Protein AF-A0AAW7CBS9-F1 (afdb_monomer_lite)

Secondary structure (DSSP, 8-state):
------TT---TT-EEET-B-TT-B-TT-B-TT-EEES-EEES-B-TT-B-TT-EEES-EEE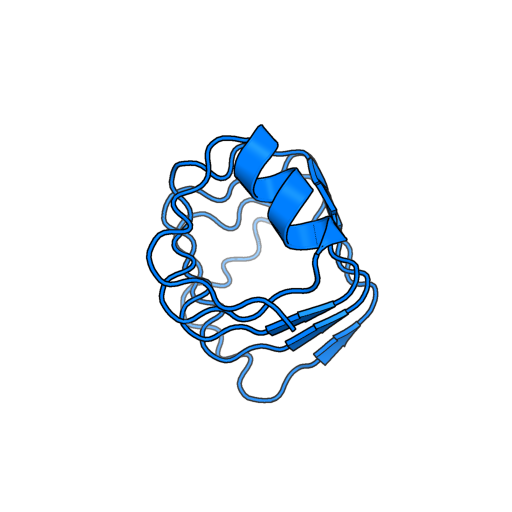S--TTSB-TT-EE-HHHHHHHHHTT---TT-EE-

Organism: Heyndrickxia coagulans (NCBI:txid1398)

Sequence (96 aa):
MIKSDLKGSSFNGCIMDHTNFNSSDLSGVCFGNQIFRGTIFKHTGLKGTSFRNATFYNVSFKTDVKKAVFDGAKMDKLTYALLKGYKANLKNVTLI

Foldseek 3Di:
DDQDPCAVPDCVPDECALAECACHECALPECECEEYANYEAANYRQANYEHALYEYHNYYHRYQQQRYHQANYEYAPVVVVRCVVNVHPCVRYHYD

Radius of gyration: 12.03 Å; chains: 1; bounding box: 28×26×30 Å

pLDDT: mean 87.05, std 17.14, range [33.62, 98.5]

Structure (mmCIF, N/CA/C/O backbone):
data_AF-A0AAW7CBS9-F1
#
_entry.id   AF-A0AAW7CBS9-F1
#
loop_
_atom_site.group_PDB
_atom_site.id
_atom_site.type_symbol
_atom_site.label_atom_id
_atom_site.label_alt_id
_atom_site.label_comp_id
_atom_site.label_asym_id
_atom_site.label_entity_id
_atom_site.label_seq_id
_atom_site.pdbx_PDB_ins_code
_atom_site.Cartn_x
_atom_site.Cartn_y
_atom_site.Cartn_z
_atom_site.occupancy
_atom_site.B_iso_or_equiv
_atom_site.auth_seq_id
_atom_site.auth_comp_id
_atom_site.auth_asym_id
_atom_site.auth_atom_id
_atom_site.pdbx_PDB_model_num
ATOM 1 N N . MET A 1 1 ? 17.618 -5.691 -17.485 1.00 35.75 1 MET A N 1
ATOM 2 C CA . MET A 1 1 ? 16.725 -5.709 -16.306 1.00 35.75 1 MET A CA 1
ATOM 3 C C . MET A 1 1 ? 15.340 -6.079 -16.815 1.00 35.75 1 MET A C 1
ATOM 5 O O . MET A 1 1 ? 14.810 -5.335 -17.630 1.00 35.75 1 MET A O 1
ATOM 9 N N . ILE A 1 2 ? 14.826 -7.268 -16.481 1.00 33.62 2 ILE A N 1
ATOM 10 C CA . ILE A 1 2 ? 13.529 -7.737 -16.999 1.00 33.62 2 ILE A CA 1
ATOM 11 C C . ILE A 1 2 ? 12.444 -6.877 -16.352 1.00 33.62 2 ILE A C 1
ATOM 13 O O . ILE A 1 2 ? 12.261 -6.902 -15.137 1.00 33.62 2 ILE A O 1
ATOM 17 N N . LYS A 1 3 ? 11.788 -6.049 -17.163 1.00 37.91 3 LYS A N 1
ATOM 18 C CA . LYS A 1 3 ? 10.668 -5.213 -16.745 1.00 37.91 3 LYS A CA 1
ATOM 19 C C . LYS A 1 3 ? 9.419 -6.087 -16.842 1.00 37.91 3 LYS A C 1
ATOM 21 O O . LYS A 1 3 ? 8.873 -6.241 -17.927 1.00 37.91 3 LYS A O 1
ATOM 26 N N . SER A 1 4 ? 9.034 -6.737 -15.747 1.00 47.81 4 SER A N 1
ATOM 27 C CA . SER A 1 4 ? 7.793 -7.516 -15.720 1.00 47.81 4 SER A CA 1
ATOM 28 C C . SER A 1 4 ? 6.614 -6.549 -15.769 1.00 47.81 4 SER A C 1
ATOM 30 O O . SER A 1 4 ? 6.387 -5.803 -14.817 1.00 47.81 4 SER A O 1
ATOM 32 N N . ASP A 1 5 ? 5.900 -6.519 -16.894 1.00 47.06 5 ASP A N 1
ATOM 33 C CA . ASP A 1 5 ? 4.663 -5.757 -17.016 1.00 47.06 5 ASP A CA 1
ATOM 34 C C . ASP A 1 5 ? 3.543 -6.527 -16.311 1.00 47.06 5 ASP A C 1
ATOM 36 O O . ASP A 1 5 ? 3.080 -7.561 -16.786 1.00 47.06 5 ASP A O 1
ATOM 40 N N . LEU A 1 6 ? 3.164 -6.051 -15.126 1.00 59.62 6 LEU A N 1
ATOM 41 C CA . LEU A 1 6 ? 2.068 -6.610 -14.333 1.00 59.62 6 LEU A CA 1
ATOM 42 C C . LEU A 1 6 ? 0.739 -5.887 -14.616 1.00 59.62 6 LEU A C 1
ATOM 44 O O . LEU A 1 6 ? -0.242 -6.064 -13.886 1.00 59.62 6 LEU A O 1
ATOM 48 N N . LYS A 1 7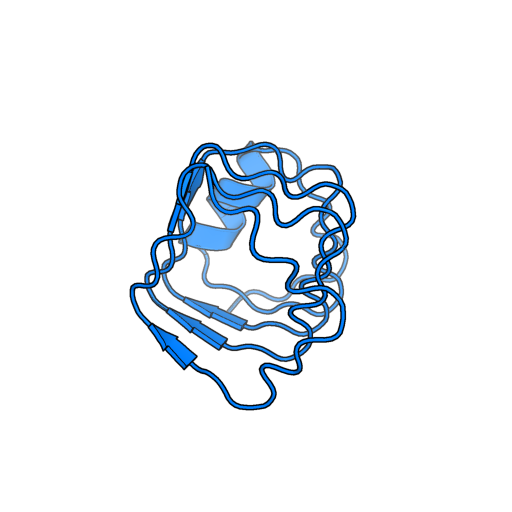 ? 0.682 -5.019 -15.638 1.00 48.50 7 LYS A N 1
ATOM 49 C CA . LYS A 1 7 ? -0.566 -4.357 -16.032 1.00 48.50 7 LYS A CA 1
ATOM 50 C C . LYS A 1 7 ? -1.541 -5.403 -16.565 1.00 48.50 7 LYS A C 1
ATOM 52 O O . LYS A 1 7 ? -1.276 -6.079 -17.550 1.00 48.50 7 LYS A O 1
ATOM 57 N N . GLY A 1 8 ? -2.686 -5.524 -15.898 1.00 45.94 8 GLY A N 1
ATOM 58 C CA . GLY A 1 8 ? -3.712 -6.519 -16.222 1.00 45.94 8 GLY A CA 1
ATOM 59 C C . GLY A 1 8 ? -3.569 -7.847 -15.472 1.00 45.94 8 GLY A C 1
ATOM 60 O O . GLY A 1 8 ? -4.453 -8.692 -15.587 1.00 45.94 8 GLY A O 1
ATOM 61 N N . SER A 1 9 ? -2.521 -8.035 -14.663 1.00 54.28 9 SER A N 1
ATOM 62 C CA . SER A 1 9 ? -2.415 -9.201 -13.784 1.00 54.28 9 SER A CA 1
ATOM 63 C C . SER A 1 9 ? -3.471 -9.117 -12.678 1.00 54.28 9 SER A C 1
ATOM 65 O O . SER A 1 9 ? -3.488 -8.169 -11.892 1.00 54.28 9 SER A O 1
ATOM 67 N N . SER A 1 10 ? -4.368 -10.103 -12.618 1.00 52.06 10 SER A N 1
ATOM 68 C CA . SER A 1 10 ? -5.313 -10.240 -11.512 1.00 52.06 10 SER A CA 1
ATOM 69 C C . SER A 1 10 ? -4.668 -11.061 -10.407 1.00 52.06 10 SER A C 1
ATOM 71 O O . SER A 1 10 ? -4.383 -12.241 -10.587 1.00 52.06 10 SER A O 1
ATOM 73 N N . PHE A 1 11 ? -4.447 -10.432 -9.259 1.00 61.69 11 PHE A N 1
ATOM 74 C CA . PHE A 1 11 ? -3.951 -11.101 -8.059 1.00 61.69 11 PHE A CA 1
ATOM 75 C C . PHE A 1 11 ? -5.107 -11.572 -7.163 1.00 61.69 11 PHE A C 1
ATOM 77 O O . PHE A 1 11 ? -4.904 -11.808 -5.987 1.00 61.69 11 PHE A O 1
ATOM 84 N N . ASN A 1 12 ? -6.356 -11.630 -7.643 1.00 50.88 12 ASN A N 1
ATOM 85 C CA . ASN A 1 12 ? -7.538 -11.880 -6.800 1.00 50.88 12 ASN A CA 1
ATOM 86 C C . ASN A 1 12 ? -7.349 -13.082 -5.850 1.00 50.88 12 ASN A C 1
ATOM 88 O O . ASN A 1 12 ? -7.227 -14.217 -6.297 1.00 50.88 12 ASN A O 1
ATOM 92 N N . GLY A 1 13 ? -7.338 -12.815 -4.537 1.00 49.91 13 GLY A N 1
ATOM 93 C CA . GLY A 1 13 ? -7.132 -13.826 -3.492 1.00 49.91 13 GLY A CA 1
ATOM 94 C C . GLY A 1 13 ? -5.670 -14.122 -3.124 1.00 49.91 13 GLY A C 1
ATOM 95 O O . GLY A 1 13 ? -5.436 -14.944 -2.241 1.00 49.91 13 GLY A O 1
ATOM 96 N N . CYS A 1 14 ? -4.685 -13.464 -3.740 1.00 57.50 14 CYS A N 1
ATOM 97 C CA . CYS A 1 14 ? -3.285 -13.612 -3.363 1.00 57.50 14 CYS A CA 1
ATOM 98 C C . CYS A 1 14 ? -3.015 -12.951 -2.007 1.00 57.50 14 CYS A C 1
ATOM 100 O O . CYS A 1 14 ? -3.356 -11.793 -1.753 1.00 57.50 14 CYS A O 1
ATOM 102 N N . ILE A 1 15 ? -2.346 -13.701 -1.137 1.00 60.91 15 ILE A N 1
ATOM 103 C CA . ILE A 1 15 ? -1.697 -13.153 0.048 1.00 60.91 15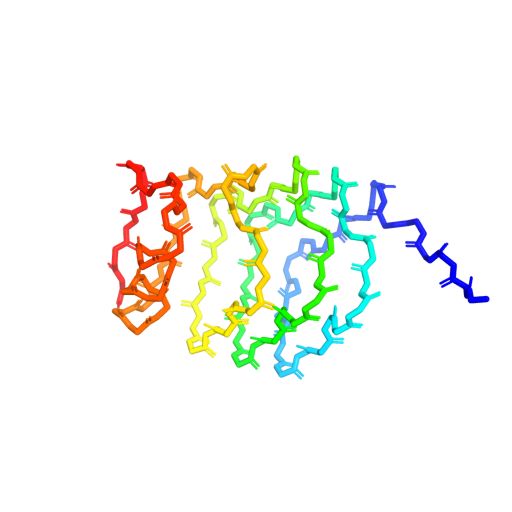 ILE A CA 1
ATOM 104 C C . ILE A 1 15 ? -0.252 -12.894 -0.356 1.00 60.91 15 ILE A C 1
ATOM 106 O O . ILE A 1 15 ? 0.509 -13.831 -0.592 1.00 60.91 15 ILE A O 1
ATOM 110 N N . MET A 1 16 ? 0.127 -11.623 -0.449 1.00 72.56 16 MET A N 1
ATOM 111 C CA . MET A 1 16 ? 1.506 -11.227 -0.738 1.00 72.56 16 MET A CA 1
ATOM 112 C C . MET A 1 16 ? 2.308 -11.262 0.558 1.00 72.56 16 MET A C 1
ATOM 114 O O . MET A 1 16 ? 2.651 -10.227 1.133 1.00 72.56 16 MET A O 1
ATOM 118 N N . ASP A 1 17 ? 2.530 -12.474 1.058 1.00 75.06 17 ASP A N 1
ATOM 119 C CA . ASP A 1 17 ? 3.208 -12.708 2.324 1.00 75.06 17 ASP A CA 1
ATOM 120 C C . ASP A 1 17 ? 4.723 -12.569 2.141 1.00 75.06 17 ASP A C 1
ATOM 122 O O . ASP A 1 17 ? 5.314 -13.212 1.273 1.00 75.06 17 ASP A O 1
ATOM 126 N N . HIS A 1 18 ? 5.343 -11.667 2.902 1.00 76.25 18 HIS A N 1
ATOM 127 C CA . HIS A 1 18 ? 6.784 -11.387 2.895 1.00 76.25 18 HIS A CA 1
ATOM 128 C C . HIS A 1 18 ? 7.384 -11.118 1.499 1.00 76.25 18 HIS A C 1
ATOM 130 O O . HIS A 1 18 ? 8.582 -11.291 1.267 1.00 76.25 18 HIS A O 1
ATOM 136 N N . THR A 1 19 ? 6.561 -10.670 0.544 1.00 81.94 19 THR A N 1
ATOM 137 C CA . THR A 1 19 ? 7.017 -10.384 -0.820 1.00 81.94 19 THR A CA 1
ATOM 138 C C . THR A 1 19 ? 7.888 -9.128 -0.850 1.00 81.94 19 THR A C 1
ATOM 140 O O . THR A 1 19 ? 7.598 -8.119 -0.200 1.00 81.94 19 THR A O 1
ATOM 143 N N . ASN A 1 20 ? 8.957 -9.180 -1.640 1.00 83.12 20 ASN A N 1
ATOM 144 C CA . ASN A 1 20 ? 9.917 -8.098 -1.789 1.00 83.12 20 ASN A CA 1
ATOM 145 C C . ASN A 1 20 ? 9.812 -7.480 -3.194 1.00 83.12 20 ASN A C 1
ATOM 147 O O . ASN A 1 20 ? 10.234 -8.085 -4.175 1.00 83.12 20 ASN A O 1
ATOM 151 N N . PHE A 1 21 ? 9.276 -6.259 -3.275 1.00 87.94 21 PHE A N 1
ATOM 152 C CA . PHE A 1 21 ? 9.143 -5.484 -4.516 1.00 87.94 21 PHE A CA 1
ATOM 153 C C . PHE A 1 21 ? 10.252 -4.442 -4.697 1.00 87.94 21 PHE A C 1
ATOM 155 O O . PHE A 1 21 ? 10.061 -3.411 -5.361 1.00 87.94 21 PHE A O 1
ATOM 162 N N . ASN A 1 22 ? 11.409 -4.658 -4.073 1.00 88.56 22 ASN A N 1
ATOM 163 C CA . ASN A 1 22 ? 12.474 -3.671 -4.092 1.00 88.56 22 ASN A CA 1
ATOM 164 C C . ASN A 1 22 ? 12.909 -3.349 -5.524 1.00 88.56 22 ASN A C 1
ATOM 166 O O . ASN A 1 22 ? 13.067 -4.237 -6.361 1.00 88.56 22 ASN A O 1
ATOM 170 N N . SER A 1 23 ? 13.093 -2.058 -5.797 1.00 89.69 23 SER A N 1
ATOM 171 C CA . SER A 1 23 ? 13.550 -1.534 -7.093 1.00 89.69 23 SER A CA 1
ATOM 172 C C . SER A 1 23 ? 12.657 -1.882 -8.298 1.00 89.69 23 SER A C 1
ATOM 174 O O . SER A 1 23 ? 13.085 -1.731 -9.441 1.00 89.69 23 SER A O 1
ATOM 176 N N . SER A 1 24 ? 11.424 -2.347 -8.069 1.00 88.69 24 SER A N 1
ATOM 177 C CA . SER A 1 24 ? 10.469 -2.667 -9.139 1.00 88.69 24 SER A CA 1
ATOM 178 C C . SER A 1 24 ? 9.735 -1.415 -9.636 1.00 88.69 24 SER A C 1
ATOM 180 O O . SER A 1 24 ? 9.447 -0.504 -8.860 1.00 88.69 24 SER A O 1
ATOM 182 N N . ASP A 1 25 ? 9.381 -1.369 -10.921 1.00 92.38 25 ASP A N 1
ATOM 183 C CA . ASP A 1 25 ? 8.462 -0.360 -11.466 1.00 92.38 25 ASP A CA 1
ATOM 184 C C . ASP A 1 25 ? 7.042 -0.936 -11.477 1.00 92.38 25 ASP A C 1
ATOM 186 O O . ASP A 1 25 ? 6.708 -1.752 -12.330 1.00 92.38 25 ASP A O 1
ATOM 190 N N . LEU A 1 26 ? 6.217 -0.532 -10.509 1.00 91.88 26 LEU A N 1
ATOM 191 C CA . LEU A 1 26 ? 4.814 -0.944 -10.386 1.00 91.88 26 LEU A CA 1
ATOM 192 C C . LEU A 1 26 ? 3.858 0.179 -10.813 1.00 91.88 26 LEU A C 1
ATOM 194 O O . LEU A 1 26 ? 2.678 0.178 -10.442 1.00 91.88 26 LEU A O 1
ATOM 198 N N . SER A 1 27 ? 4.353 1.164 -11.566 1.00 93.12 27 SER A N 1
ATOM 199 C CA . SER A 1 27 ? 3.575 2.338 -11.951 1.00 93.12 27 SER A CA 1
ATOM 200 C C . SER A 1 27 ? 2.350 1.937 -12.783 1.00 93.12 27 SER A C 1
ATOM 202 O O . SER A 1 27 ? 2.466 1.315 -13.840 1.00 93.12 27 SER A O 1
ATOM 204 N N . GLY A 1 28 ? 1.162 2.321 -12.312 1.00 91.12 28 GLY A N 1
ATOM 205 C CA . GLY A 1 28 ? -0.120 2.007 -12.952 1.00 91.12 28 GLY A CA 1
ATOM 206 C C . GLY A 1 28 ? -0.638 0.581 -12.731 1.00 91.12 28 GLY A C 1
ATOM 207 O O . GLY A 1 28 ? -1.650 0.223 -13.325 1.00 91.12 28 GLY A O 1
ATOM 208 N N . VAL A 1 29 ? 0.020 -0.235 -11.901 1.00 91.56 29 VAL A N 1
ATOM 209 C CA . VAL A 1 29 ? -0.462 -1.585 -11.558 1.00 91.56 29 VAL A CA 1
ATOM 210 C C . VAL A 1 29 ? -1.666 -1.505 -10.608 1.00 91.56 29 VAL A C 1
ATOM 212 O O . VAL A 1 29 ? -1.737 -0.626 -9.745 1.00 91.56 29 VAL A O 1
ATOM 215 N N . CYS A 1 30 ? -2.610 -2.438 -10.746 1.00 91.69 30 CYS A N 1
ATOM 216 C CA . CYS A 1 30 ? -3.805 -2.538 -9.907 1.00 91.69 30 CYS A CA 1
ATOM 217 C C . CYS A 1 30 ? -3.705 -3.727 -8.939 1.00 91.69 30 CYS A C 1
ATOM 219 O O . CYS A 1 30 ? -3.858 -4.875 -9.338 1.00 91.69 30 CYS A O 1
ATOM 221 N N . PHE A 1 31 ? -3.529 -3.439 -7.651 1.00 90.88 31 PHE A N 1
ATOM 222 C CA . PHE A 1 31 ? -3.551 -4.383 -6.530 1.00 90.88 31 PHE A CA 1
ATOM 223 C C . PHE A 1 31 ? -4.828 -4.244 -5.680 1.00 90.88 31 PHE A C 1
ATOM 225 O O . PHE A 1 31 ? -4.790 -4.274 -4.448 1.00 90.88 31 PHE A O 1
ATOM 232 N N . GLY A 1 32 ? -5.975 -4.038 -6.327 1.00 90.19 32 GLY A N 1
ATOM 233 C CA . GLY A 1 32 ? -7.246 -3.887 -5.623 1.00 90.19 32 GLY A CA 1
ATOM 234 C C . GLY A 1 32 ? -7.665 -5.159 -4.875 1.00 90.19 32 GLY A C 1
ATOM 235 O O . GLY A 1 32 ? -7.456 -6.267 -5.369 1.00 90.19 32 GLY A O 1
ATOM 236 N N . ASN A 1 33 ? -8.282 -4.997 -3.700 1.00 90.00 33 ASN A N 1
ATOM 237 C CA . ASN A 1 33 ? -8.814 -6.078 -2.851 1.00 90.00 33 ASN A CA 1
ATOM 238 C C . ASN A 1 33 ? -7.775 -7.127 -2.384 1.00 90.00 33 ASN A C 1
ATOM 240 O O . ASN A 1 33 ? -8.148 -8.221 -1.968 1.00 90.00 33 ASN A O 1
ATOM 244 N N . GLN A 1 34 ? -6.479 -6.815 -2.460 1.00 90.69 34 GLN A N 1
ATOM 245 C CA . GLN A 1 34 ? -5.392 -7.727 -2.083 1.00 90.69 34 GLN A CA 1
ATOM 246 C C . GLN A 1 34 ? -5.083 -7.702 -0.588 1.00 90.69 34 GLN A C 1
ATOM 248 O O . GLN A 1 34 ? -5.347 -6.704 0.082 1.00 90.69 34 GLN A O 1
ATOM 253 N N . ILE A 1 35 ? -4.468 -8.773 -0.076 1.00 91.25 35 ILE A N 1
ATOM 254 C CA . ILE A 1 35 ? -3.944 -8.824 1.295 1.00 91.25 35 ILE A CA 1
ATOM 255 C C . ILE A 1 35 ? -2.413 -8.832 1.251 1.00 91.25 35 ILE A C 1
ATOM 257 O O . ILE A 1 35 ? -1.794 -9.729 0.683 1.00 91.25 35 ILE A O 1
ATOM 261 N N . PHE A 1 36 ? -1.803 -7.848 1.905 1.00 92.88 36 PHE A N 1
ATOM 262 C CA . PHE A 1 36 ? -0.360 -7.700 2.057 1.00 92.88 36 PHE A CA 1
ATOM 263 C C . PHE A 1 36 ? 0.035 -7.984 3.502 1.00 92.88 36 PHE A C 1
ATOM 265 O O . PHE A 1 36 ? -0.514 -7.380 4.425 1.00 92.88 36 PHE A O 1
ATOM 272 N N . ARG A 1 37 ? 0.990 -8.893 3.706 1.00 91.00 37 ARG A N 1
ATOM 273 C CA . ARG A 1 37 ? 1.522 -9.249 5.028 1.00 91.00 37 ARG A CA 1
ATOM 274 C C . ARG A 1 37 ? 3.038 -9.191 4.979 1.00 91.00 37 ARG A C 1
ATOM 276 O O . ARG A 1 37 ? 3.632 -9.838 4.128 1.00 91.00 37 ARG A O 1
ATOM 283 N N . GLY A 1 38 ? 3.672 -8.376 5.819 1.00 88.81 38 GLY A N 1
ATOM 284 C CA . GLY A 1 38 ? 5.140 -8.295 5.861 1.00 88.81 38 GLY A CA 1
ATOM 285 C C . GLY A 1 38 ? 5.797 -7.834 4.549 1.00 88.81 38 GLY A C 1
ATOM 286 O O . GLY A 1 38 ? 6.996 -8.024 4.361 1.00 88.81 38 GLY A O 1
ATOM 287 N N . THR A 1 39 ? 5.027 -7.284 3.605 1.00 92.94 39 THR A N 1
ATOM 288 C CA . THR A 1 39 ? 5.510 -6.912 2.270 1.00 92.94 39 THR A CA 1
ATOM 289 C C . THR A 1 39 ? 6.420 -5.684 2.342 1.00 92.94 39 THR A C 1
ATOM 291 O O . THR A 1 39 ? 6.178 -4.762 3.126 1.00 92.94 39 THR A O 1
ATOM 294 N N . ILE A 1 40 ? 7.444 -5.637 1.485 1.00 92.00 40 ILE A N 1
ATOM 295 C CA . ILE A 1 40 ? 8.400 -4.524 1.428 1.00 92.00 40 ILE A CA 1
ATOM 296 C C . ILE A 1 40 ? 8.363 -3.847 0.053 1.00 92.00 40 ILE A C 1
ATOM 298 O O . ILE A 1 40 ? 8.609 -4.478 -0.976 1.00 92.00 40 ILE A O 1
ATOM 302 N N . PHE A 1 41 ? 8.125 -2.532 0.060 1.00 94.50 41 PHE A N 1
ATOM 303 C CA . PHE A 1 41 ? 8.191 -1.639 -1.099 1.00 94.50 41 PHE A CA 1
ATOM 304 C C . PHE A 1 41 ? 9.321 -0.613 -0.919 1.00 94.50 41 PHE A C 1
ATOM 306 O O . PHE A 1 41 ? 9.086 0.518 -0.480 1.00 94.50 41 PHE A O 1
ATOM 313 N N . LYS A 1 42 ? 10.569 -0.986 -1.227 1.00 93.19 42 LYS A N 1
ATOM 314 C CA . LYS A 1 42 ? 11.733 -0.083 -1.147 1.00 93.19 42 LYS A CA 1
ATOM 315 C C . LYS A 1 42 ? 12.220 0.302 -2.543 1.00 93.19 42 LYS A C 1
ATOM 317 O O . LYS A 1 42 ? 12.468 -0.562 -3.373 1.00 93.19 42 LYS A O 1
ATOM 322 N N . HIS A 1 43 ? 12.423 1.595 -2.795 1.00 93.00 43 HIS A N 1
ATOM 323 C CA . HIS A 1 43 ? 12.839 2.097 -4.119 1.00 93.00 43 HIS A CA 1
ATOM 324 C C . HIS A 1 43 ? 11.895 1.676 -5.269 1.00 93.00 43 HIS A C 1
ATOM 326 O O . HIS A 1 43 ? 12.322 1.547 -6.412 1.00 93.00 43 HIS A O 1
ATOM 332 N N . THR A 1 44 ? 10.615 1.445 -4.969 1.00 93.75 44 THR A N 1
ATOM 333 C CA . THR A 1 44 ? 9.612 0.954 -5.927 1.00 93.75 44 THR A CA 1
ATOM 334 C C . THR A 1 44 ? 8.873 2.116 -6.597 1.00 93.75 44 THR A C 1
ATOM 336 O O . THR A 1 44 ? 8.430 3.038 -5.912 1.00 93.75 44 THR A O 1
ATOM 339 N N . GLY A 1 45 ? 8.673 2.076 -7.913 1.00 94.75 45 GLY A N 1
ATOM 340 C CA . GLY A 1 45 ? 7.825 3.042 -8.619 1.00 94.75 45 GLY A CA 1
ATOM 341 C C . GLY A 1 45 ? 6.343 2.773 -8.355 1.00 94.75 45 GLY A C 1
ATOM 342 O O . GLY A 1 45 ? 5.833 1.761 -8.819 1.00 94.75 45 GLY A O 1
ATOM 343 N N . LEU A 1 46 ? 5.655 3.659 -7.621 1.00 96.12 46 LEU A N 1
ATOM 344 C CA . LEU A 1 46 ? 4.233 3.499 -7.259 1.00 96.12 46 LEU A CA 1
ATOM 345 C C . LEU A 1 46 ? 3.303 4.557 -7.884 1.00 96.12 46 LEU A C 1
ATOM 347 O O . LEU A 1 46 ? 2.186 4.797 -7.417 1.00 96.12 46 LEU A O 1
ATOM 351 N N . LYS A 1 47 ? 3.757 5.254 -8.932 1.00 96.25 47 LYS A N 1
ATOM 352 C CA . LYS A 1 47 ? 2.965 6.323 -9.553 1.00 96.25 47 LYS A CA 1
ATOM 353 C C . LYS A 1 47 ? 1.720 5.731 -10.216 1.00 96.25 47 LYS A C 1
ATOM 355 O O . LYS A 1 47 ? 1.831 4.971 -11.171 1.00 96.25 47 LYS A O 1
ATOM 360 N N . GLY A 1 48 ? 0.537 6.129 -9.750 1.00 94.69 48 GLY A N 1
ATOM 361 C CA . GLY A 1 48 ? -0.737 5.641 -10.278 1.00 94.69 48 GLY A CA 1
ATOM 362 C C . GLY A 1 48 ? -1.054 4.194 -9.897 1.00 94.69 48 GLY A C 1
ATOM 363 O O . GLY A 1 48 ? -2.030 3.649 -10.400 1.00 94.69 48 GLY A O 1
ATOM 364 N N . THR A 1 49 ? -0.255 3.564 -9.031 1.00 96.12 49 THR A N 1
ATOM 365 C CA . THR A 1 49 ? -0.543 2.221 -8.522 1.00 96.12 49 THR A CA 1
ATOM 366 C C . THR A 1 49 ? -1.789 2.266 -7.646 1.00 96.12 49 THR A C 1
ATOM 368 O O . THR A 1 49 ? -1.929 3.147 -6.790 1.00 96.12 49 THR A O 1
ATOM 371 N N . SER A 1 50 ? -2.704 1.324 -7.857 1.00 95.94 50 SER A N 1
ATOM 372 C CA . SER A 1 50 ? -3.962 1.258 -7.121 1.00 95.94 50 SER A CA 1
ATOM 373 C C . SER A 1 50 ? -3.946 0.143 -6.087 1.00 95.94 50 SER A C 1
ATOM 375 O O . SER A 1 50 ? -3.810 -1.019 -6.441 1.00 95.94 50 SER A O 1
ATOM 377 N N . PHE A 1 51 ? -4.158 0.491 -4.824 1.00 96.44 51 PHE A N 1
ATOM 378 C CA . PHE A 1 51 ? -4.368 -0.426 -3.703 1.00 96.44 51 PHE A CA 1
ATOM 379 C C . PHE A 1 51 ? -5.794 -0.299 -3.143 1.00 96.44 51 PHE A C 1
ATOM 381 O O . PHE A 1 51 ? -6.017 -0.411 -1.936 1.00 96.44 51 PHE A O 1
ATOM 388 N N . ARG A 1 52 ? -6.774 0.003 -4.007 1.00 96.19 52 ARG A N 1
ATOM 389 C CA . ARG A 1 52 ? -8.171 0.197 -3.589 1.00 96.19 52 ARG A CA 1
ATOM 390 C C . ARG A 1 52 ? -8.688 -1.028 -2.836 1.00 96.19 52 ARG A C 1
ATOM 392 O O . ARG A 1 52 ? -8.535 -2.146 -3.319 1.00 96.19 52 ARG A O 1
ATOM 399 N N . ASN A 1 53 ? -9.306 -0.820 -1.675 1.00 95.81 53 ASN A N 1
ATOM 400 C CA . ASN A 1 53 ? -9.841 -1.885 -0.813 1.00 95.81 53 ASN A CA 1
ATOM 401 C C . ASN A 1 53 ? -8.819 -2.957 -0.371 1.00 95.81 53 ASN A C 1
ATOM 403 O O . ASN A 1 53 ? -9.216 -4.019 0.108 1.00 95.81 53 ASN A O 1
ATOM 407 N N . ALA A 1 54 ? -7.513 -2.727 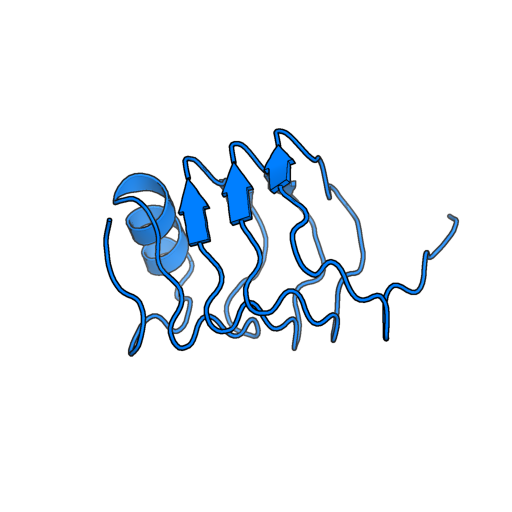-0.544 1.00 95.94 54 ALA A N 1
ATOM 408 C CA . ALA A 1 54 ? -6.492 -3.667 -0.094 1.00 95.94 54 ALA A CA 1
ATOM 409 C C . ALA A 1 54 ? -6.371 -3.664 1.437 1.00 95.94 54 ALA A C 1
ATOM 411 O O . ALA A 1 54 ? -6.701 -2.678 2.098 1.00 95.94 54 ALA A O 1
ATOM 412 N N . THR A 1 55 ? -5.874 -4.759 2.004 1.00 96.31 55 THR A N 1
ATOM 413 C CA . THR A 1 55 ? -5.603 -4.892 3.437 1.00 96.31 55 THR A CA 1
ATOM 414 C C . THR A 1 55 ? -4.107 -5.055 3.676 1.00 96.31 55 THR A C 1
ATOM 416 O O . THR A 1 55 ? -3.478 -5.907 3.054 1.00 96.31 55 THR A O 1
ATOM 419 N N . PHE A 1 56 ? -3.540 -4.266 4.585 1.00 96.94 56 PHE A N 1
ATOM 420 C CA . PHE A 1 56 ? -2.114 -4.263 4.903 1.00 96.94 56 PHE A CA 1
ATOM 421 C C . PHE A 1 56 ? -1.868 -4.653 6.362 1.00 96.94 56 PHE A C 1
ATOM 423 O O . PHE A 1 56 ? -2.447 -4.061 7.272 1.00 96.94 56 PHE A O 1
ATOM 430 N N . TYR A 1 57 ? -0.967 -5.610 6.570 1.00 94.88 57 TYR A N 1
ATOM 431 C CA . TYR A 1 57 ? -0.475 -6.028 7.878 1.00 94.88 57 TYR A CA 1
ATOM 432 C C . TYR A 1 57 ? 1.052 -5.973 7.902 1.00 94.88 57 TYR A C 1
ATOM 434 O O . TYR A 1 57 ? 1.716 -6.721 7.182 1.00 94.88 57 TYR A O 1
ATOM 442 N N . ASN A 1 58 ? 1.612 -5.125 8.760 1.00 93.88 58 ASN A N 1
ATOM 443 C CA . ASN A 1 58 ? 3.049 -4.964 8.960 1.00 93.88 58 ASN A CA 1
ATOM 444 C C . ASN A 1 58 ? 3.804 -4.700 7.640 1.00 93.88 58 ASN A C 1
ATOM 446 O O . ASN A 1 58 ? 4.764 -5.394 7.307 1.00 93.88 58 ASN A O 1
ATOM 450 N N . VAL A 1 59 ? 3.333 -3.737 6.844 1.00 95.12 59 VAL A N 1
ATOM 451 C CA . VAL A 1 59 ? 3.882 -3.455 5.509 1.00 95.12 59 VAL A CA 1
ATOM 452 C C . VAL A 1 59 ? 4.816 -2.255 5.558 1.00 95.12 59 VAL A C 1
ATOM 454 O O . VAL A 1 59 ? 4.504 -1.210 6.128 1.00 95.12 59 VAL A O 1
ATOM 457 N N . SER A 1 60 ? 5.971 -2.387 4.909 1.00 93.19 60 SER A N 1
ATOM 458 C CA . SER A 1 60 ? 6.973 -1.328 4.844 1.00 93.19 60 SER A CA 1
ATOM 459 C C . SER A 1 60 ? 6.940 -0.625 3.492 1.00 93.19 60 SER A C 1
ATOM 461 O O . SER A 1 60 ? 7.179 -1.242 2.452 1.00 93.19 60 SER A O 1
ATOM 463 N N . PHE A 1 61 ? 6.720 0.691 3.508 1.00 95.75 61 PHE A N 1
ATOM 464 C CA . PHE A 1 61 ? 6.968 1.547 2.351 1.00 95.75 61 PHE A CA 1
ATOM 465 C C . PHE A 1 61 ? 8.222 2.382 2.600 1.00 95.75 61 PHE A C 1
ATOM 467 O O . PHE A 1 61 ? 8.321 3.122 3.571 1.00 95.75 61 PHE A O 1
ATOM 474 N N . LYS A 1 62 ? 9.196 2.288 1.702 1.00 94.94 62 LYS A N 1
ATOM 475 C CA . LYS A 1 62 ? 10.367 3.169 1.661 1.00 94.94 62 LYS A CA 1
ATOM 476 C C . LYS A 1 62 ? 10.544 3.669 0.231 1.00 94.94 62 LYS A C 1
ATOM 478 O O . LYS A 1 62 ? 11.531 3.376 -0.448 1.00 94.94 62 LYS A O 1
ATOM 483 N N . THR A 1 63 ? 9.513 4.365 -0.238 1.00 94.81 63 THR A N 1
ATOM 484 C CA . THR A 1 63 ? 9.402 4.935 -1.583 1.00 94.81 63 THR A CA 1
ATOM 485 C C . THR A 1 63 ? 8.387 6.089 -1.606 1.00 94.81 63 THR A C 1
ATOM 487 O O . THR A 1 63 ? 7.739 6.358 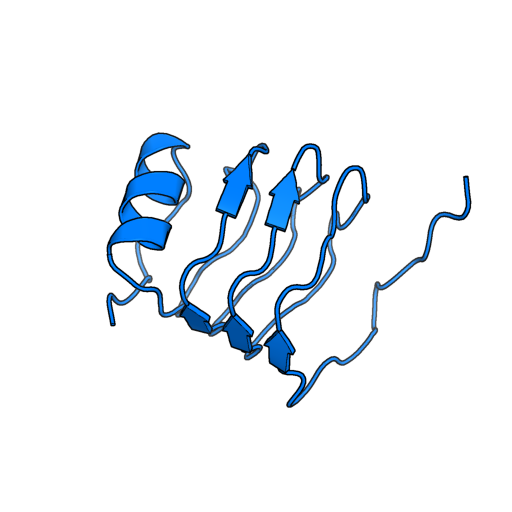-0.594 1.00 94.81 63 THR A O 1
ATOM 490 N N . ASP A 1 64 ? 8.242 6.781 -2.739 1.00 95.81 64 ASP A N 1
ATOM 491 C CA . ASP A 1 64 ? 7.196 7.794 -2.918 1.00 95.81 64 ASP A CA 1
ATOM 492 C C . ASP A 1 64 ? 5.819 7.137 -3.089 1.00 95.81 64 ASP A C 1
ATOM 494 O O . ASP A 1 64 ? 5.580 6.366 -4.019 1.00 95.81 64 ASP A O 1
ATOM 498 N N . VAL A 1 65 ? 4.905 7.476 -2.183 1.00 97.31 65 VAL A N 1
ATOM 499 C CA . VAL A 1 65 ? 3.535 6.949 -2.109 1.00 97.31 65 VAL A CA 1
ATOM 500 C C . VAL A 1 65 ? 2.477 8.003 -2.432 1.00 97.31 65 VAL A C 1
ATOM 502 O O . VAL A 1 65 ? 1.291 7.688 -2.479 1.00 97.31 65 VAL A O 1
ATOM 505 N N . LYS A 1 66 ? 2.865 9.261 -2.688 1.00 97.12 66 LYS A N 1
ATOM 506 C CA . LYS A 1 66 ? 1.917 10.381 -2.855 1.00 97.12 66 LYS A CA 1
ATOM 507 C C . LYS A 1 66 ? 0.971 10.204 -4.038 1.00 97.12 66 LYS A C 1
ATOM 509 O O . LYS A 1 66 ? -0.129 10.745 -4.036 1.00 97.12 66 LYS A O 1
ATOM 514 N N . LYS A 1 67 ? 1.424 9.486 -5.069 1.00 97.19 67 LYS A N 1
ATOM 515 C CA . LYS A 1 67 ? 0.661 9.207 -6.294 1.00 97.19 67 LYS A CA 1
ATOM 516 C C . LYS A 1 67 ? 0.065 7.798 -6.325 1.00 97.19 67 LYS A C 1
ATOM 518 O O . LYS A 1 67 ? -0.470 7.415 -7.363 1.00 97.19 67 LYS A O 1
ATOM 523 N N . ALA A 1 68 ? 0.172 7.040 -5.235 1.00 97.69 68 ALA A N 1
ATOM 524 C CA . ALA A 1 68 ? -0.515 5.765 -5.078 1.00 97.69 68 ALA A CA 1
ATOM 525 C C . ALA A 1 68 ? -1.926 5.987 -4.509 1.00 97.69 68 ALA A C 1
ATOM 527 O O . ALA A 1 68 ? -2.186 6.975 -3.819 1.00 97.69 68 ALA A O 1
ATOM 528 N N . VAL A 1 69 ? -2.846 5.072 -4.811 1.00 98.00 69 VAL A N 1
ATOM 529 C CA . VAL A 1 69 ? -4.257 5.169 -4.410 1.00 98.00 69 VAL A CA 1
ATOM 530 C C . VAL A 1 69 ? -4.562 4.143 -3.324 1.00 98.00 69 VAL A C 1
ATOM 532 O O . VAL A 1 69 ? -4.475 2.949 -3.586 1.00 98.00 69 VAL A O 1
ATOM 535 N N . PHE A 1 70 ? -4.987 4.600 -2.145 1.00 98.25 70 PHE A N 1
ATOM 536 C CA . PHE A 1 70 ? -5.329 3.752 -0.990 1.00 98.25 70 PHE A CA 1
ATOM 537 C C . PHE A 1 70 ? -6.813 3.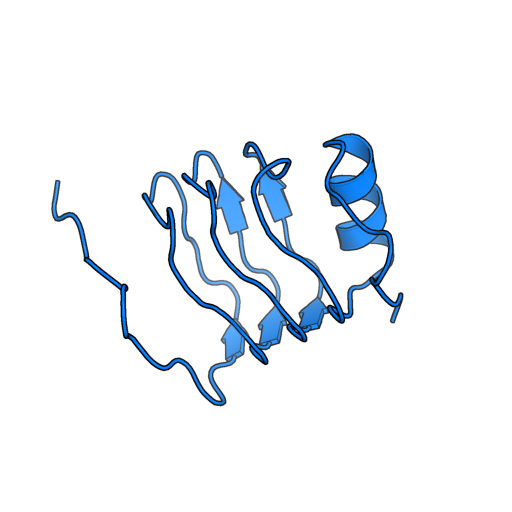839 -0.590 1.00 98.25 70 PHE A C 1
ATOM 539 O O . PHE A 1 70 ? -7.178 3.506 0.532 1.00 98.25 70 PHE A O 1
ATOM 546 N N . ASP A 1 71 ? -7.689 4.315 -1.478 1.00 98.06 71 ASP A N 1
ATOM 547 C CA . ASP A 1 71 ? -9.115 4.468 -1.164 1.00 98.06 71 ASP A CA 1
ATOM 548 C C . ASP A 1 71 ? -9.754 3.141 -0.720 1.00 98.06 71 ASP A C 1
ATOM 550 O O . ASP A 1 71 ? -9.636 2.129 -1.414 1.00 98.06 71 ASP A O 1
ATOM 554 N N . GLY A 1 72 ? -10.443 3.150 0.423 1.00 98.06 72 GLY A N 1
ATOM 555 C CA . GLY A 1 72 ? -11.098 1.969 0.991 1.00 98.06 72 GLY A CA 1
ATOM 556 C C . GLY A 1 72 ? -10.136 0.950 1.605 1.00 98.06 72 GLY A C 1
ATOM 557 O O . GLY A 1 72 ? -10.583 -0.086 2.096 1.00 98.06 72 GLY A O 1
ATOM 558 N N . ALA A 1 73 ? -8.824 1.207 1.581 1.00 98.31 73 ALA A N 1
ATOM 559 C CA . ALA A 1 73 ? -7.849 0.285 2.137 1.00 98.31 73 ALA A CA 1
ATOM 560 C C . ALA A 1 73 ? -7.949 0.193 3.665 1.00 98.31 73 ALA A C 1
ATOM 562 O O . ALA A 1 73 ? -8.326 1.144 4.355 1.00 98.31 73 ALA A O 1
ATOM 563 N N . LYS A 1 74 ? -7.554 -0.965 4.185 1.00 98.44 74 LYS A N 1
ATOM 564 C CA . LYS A 1 74 ? -7.465 -1.268 5.612 1.00 98.44 74 LYS A CA 1
ATOM 565 C C . LYS A 1 74 ? -6.011 -1.500 5.986 1.00 98.44 74 LYS A C 1
ATOM 567 O O . LYS A 1 74 ? -5.304 -2.171 5.241 1.00 98.44 74 LYS A O 1
ATOM 572 N N . MET A 1 75 ? -5.538 -0.968 7.105 1.00 98.25 75 MET A N 1
ATOM 573 C CA . MET A 1 75 ? -4.146 -1.173 7.511 1.00 98.25 75 MET A CA 1
ATOM 574 C C . MET A 1 75 ? -3.942 -1.058 9.013 1.00 98.25 75 MET A C 1
ATOM 576 O O . MET A 1 75 ? -4.656 -0.316 9.683 1.00 98.25 75 MET A O 1
ATOM 580 N N . ASP A 1 76 ? -2.946 -1.765 9.530 1.00 97.75 76 ASP A N 1
ATOM 581 C CA . ASP A 1 76 ? -2.543 -1.629 10.925 1.00 97.75 76 ASP A CA 1
ATOM 582 C C . ASP A 1 76 ? -1.977 -0.225 11.233 1.00 97.75 76 ASP A C 1
ATOM 584 O O . ASP A 1 76 ? -1.569 0.540 10.347 1.00 97.75 76 ASP A O 1
ATOM 588 N N . LYS A 1 77 ? -1.923 0.116 12.526 1.00 97.75 77 LYS A N 1
ATOM 589 C CA . LYS A 1 77 ? -1.448 1.426 13.006 1.00 97.75 77 LYS A CA 1
ATOM 590 C C . LYS A 1 77 ? -0.018 1.763 12.575 1.00 97.75 77 LYS A C 1
ATOM 592 O O . LYS A 1 77 ? 0.268 2.940 12.347 1.00 97.75 77 LYS A O 1
ATOM 597 N N . LEU A 1 78 ? 0.869 0.771 12.475 1.00 96.31 78 LEU A N 1
ATOM 598 C CA . LEU A 1 78 ? 2.263 0.980 12.084 1.00 96.31 78 LEU A CA 1
ATOM 599 C C . LEU A 1 78 ? 2.336 1.376 10.605 1.00 96.31 78 LEU A C 1
ATOM 601 O O . LEU A 1 78 ? 2.911 2.416 10.273 1.00 96.31 78 LEU A O 1
ATOM 605 N N . THR A 1 79 ? 1.685 0.601 9.736 1.00 97.25 79 THR A N 1
ATOM 606 C CA . THR A 1 79 ? 1.602 0.879 8.297 1.00 97.25 79 THR A CA 1
ATOM 607 C C . THR A 1 79 ? 0.959 2.248 8.038 1.00 97.25 79 THR A C 1
ATOM 609 O O . THR A 1 79 ? 1.473 3.044 7.246 1.00 97.25 79 THR A O 1
ATOM 612 N N . TYR A 1 80 ? -0.120 2.578 8.756 1.00 98.31 80 TYR A N 1
ATOM 613 C CA . TYR A 1 80 ? -0.791 3.876 8.640 1.00 98.31 80 TYR A CA 1
ATOM 614 C C . TYR A 1 80 ? 0.107 5.051 9.027 1.00 98.31 80 TYR A C 1
ATOM 616 O O . TYR A 1 80 ? 0.201 6.033 8.287 1.00 98.31 80 TYR A O 1
ATOM 624 N N . ALA A 1 81 ? 0.774 4.970 10.183 1.00 97.56 81 ALA A N 1
ATOM 625 C CA . ALA A 1 81 ? 1.649 6.035 10.665 1.00 97.56 81 ALA A CA 1
ATOM 626 C C . ALA A 1 81 ? 2.786 6.316 9.673 1.00 97.56 81 ALA A C 1
ATOM 628 O O . ALA A 1 81 ? 3.095 7.475 9.387 1.00 97.56 81 ALA A O 1
ATOM 629 N N . LEU A 1 82 ? 3.349 5.255 9.094 1.00 96.50 82 LEU A N 1
ATOM 630 C CA . LEU A 1 82 ? 4.385 5.336 8.078 1.00 96.50 82 LEU A CA 1
ATOM 631 C C . LEU A 1 82 ? 3.881 6.037 6.806 1.00 96.50 82 LEU A C 1
ATOM 633 O O . LEU A 1 82 ? 4.488 7.011 6.355 1.00 96.50 82 LEU A O 1
ATOM 637 N N . LEU A 1 83 ? 2.744 5.606 6.248 1.00 97.50 83 LEU A N 1
ATOM 638 C CA . LEU A 1 83 ? 2.173 6.223 5.044 1.00 97.50 83 LEU A CA 1
ATOM 639 C C . LEU A 1 83 ? 1.774 7.685 5.278 1.00 97.50 83 LEU A C 1
ATOM 641 O O . LEU A 1 83 ? 1.970 8.534 4.401 1.00 97.50 83 LEU A O 1
ATOM 645 N N . LYS A 1 84 ? 1.277 8.003 6.478 1.00 97.50 84 LYS A N 1
ATOM 646 C CA . LYS A 1 84 ? 0.975 9.375 6.893 1.00 97.50 84 LYS A CA 1
ATOM 647 C C . LYS A 1 84 ? 2.244 10.230 6.920 1.00 97.50 84 LYS A C 1
ATOM 649 O O . LYS A 1 84 ? 2.231 11.341 6.393 1.00 97.50 84 LYS A O 1
ATOM 654 N N . GLY A 1 85 ? 3.346 9.703 7.461 1.00 97.25 85 GLY A N 1
ATOM 655 C CA . GLY A 1 85 ? 4.659 10.360 7.454 1.00 97.25 85 GLY A CA 1
ATOM 656 C C . GLY A 1 85 ? 5.174 10.658 6.041 1.00 97.25 85 GLY A C 1
ATOM 657 O O . GLY A 1 85 ? 5.739 11.724 5.794 1.00 97.25 85 GLY A O 1
ATOM 658 N N . TYR A 1 86 ? 4.884 9.776 5.082 1.00 96.69 86 TYR A N 1
ATOM 659 C CA . TYR A 1 86 ? 5.203 9.981 3.665 1.00 96.69 86 TYR A CA 1
ATOM 660 C C . TYR A 1 86 ? 4.168 10.798 2.880 1.00 96.69 86 TYR A C 1
ATOM 662 O O . TYR A 1 86 ? 4.311 10.972 1.667 1.00 96.69 86 TYR A O 1
ATOM 670 N N . LYS A 1 87 ? 3.173 11.377 3.563 1.00 97.31 87 LYS A N 1
ATOM 671 C CA . LYS A 1 87 ? 2.141 12.243 2.975 1.00 97.31 87 LYS A CA 1
ATOM 672 C C . LYS A 1 87 ? 1.289 11.532 1.911 1.00 97.31 87 LYS A C 1
ATOM 674 O O . LYS A 1 87 ? 0.886 12.159 0.931 1.00 97.31 87 LYS A O 1
ATOM 679 N N . ALA A 1 88 ? 1.021 10.237 2.087 1.00 97.56 88 ALA A N 1
ATOM 680 C CA . ALA A 1 88 ? 0.033 9.527 1.276 1.00 97.56 88 ALA A CA 1
ATOM 681 C C . ALA A 1 88 ? -1.374 10.117 1.482 1.00 97.56 88 ALA A C 1
ATOM 683 O O . ALA A 1 88 ? -1.694 10.628 2.559 1.00 97.56 88 ALA A O 1
ATOM 684 N N . ASN A 1 89 ? -2.241 10.006 0.473 1.00 97.62 89 ASN A N 1
ATOM 685 C CA . ASN A 1 89 ? -3.661 10.291 0.659 1.00 97.62 89 ASN A CA 1
ATOM 686 C C . ASN A 1 89 ? -4.325 9.124 1.404 1.00 97.62 89 ASN A C 1
ATOM 688 O O . ASN A 1 89 ? -4.474 8.038 0.847 1.00 97.62 89 ASN A O 1
ATOM 692 N N . LEU A 1 90 ? -4.732 9.371 2.650 1.00 98.00 90 LEU A N 1
ATOM 693 C CA . LEU A 1 90 ? -5.331 8.374 3.543 1.00 98.00 90 LEU A CA 1
ATOM 694 C C . LEU A 1 90 ? -6.779 8.715 3.930 1.00 98.00 90 LEU A C 1
ATOM 696 O O . LEU A 1 90 ? -7.298 8.164 4.895 1.00 98.00 90 LEU A O 1
ATOM 700 N N . LYS A 1 91 ? -7.446 9.622 3.196 1.00 97.69 91 LYS A N 1
ATOM 701 C CA . LYS A 1 91 ? -8.788 10.129 3.546 1.00 97.69 91 LYS A CA 1
ATOM 702 C C . LYS A 1 91 ? -9.822 9.016 3.767 1.00 97.69 91 LYS A C 1
ATOM 704 O O . LYS A 1 91 ? -10.656 9.138 4.654 1.00 97.69 91 LYS A O 1
ATOM 709 N N . ASN A 1 92 ? -9.758 7.957 2.961 1.00 97.81 92 ASN A N 1
ATOM 710 C CA . ASN A 1 92 ? -10.722 6.853 2.962 1.00 97.81 92 ASN A CA 1
ATOM 711 C C . ASN A 1 92 ? -10.108 5.542 3.480 1.00 97.81 92 ASN A C 1
ATOM 713 O O . ASN A 1 92 ? -10.547 4.461 3.090 1.00 97.81 92 ASN A O 1
ATOM 717 N N . VAL A 1 93 ? -9.049 5.630 4.286 1.00 98.44 93 VAL A N 1
ATOM 718 C CA . VAL A 1 93 ? -8.377 4.465 4.869 1.00 98.44 93 VAL A CA 1
ATOM 719 C C . VAL A 1 93 ? -8.968 4.152 6.237 1.00 98.44 93 VAL A C 1
ATOM 721 O O . VAL A 1 93 ? -9.223 5.051 7.034 1.00 98.44 93 VAL A O 1
ATOM 724 N N . THR A 1 94 ? -9.147 2.864 6.519 1.00 98.50 94 THR A N 1
ATOM 725 C CA . THR A 1 94 ? -9.599 2.361 7.821 1.00 98.50 94 THR A CA 1
ATOM 726 C C . THR A 1 94 ? -8.436 1.709 8.570 1.00 98.50 94 THR A C 1
ATOM 728 O O . THR A 1 94 ? -7.656 0.959 7.984 1.00 98.50 94 THR A O 1
ATOM 731 N N . LEU A 1 95 ? -8.316 1.979 9.869 1.00 97.81 95 LEU A N 1
ATOM 732 C CA . LEU A 1 95 ? -7.364 1.286 10.739 1.00 97.81 95 LEU A CA 1
ATOM 733 C C . LEU A 1 95 ? -7.926 -0.068 11.183 1.00 97.81 95 LEU A C 1
ATOM 735 O O . LEU A 1 95 ? -9.111 -0.156 11.507 1.00 97.81 95 LEU A O 1
ATOM 739 N N . ILE A 1 96 ? -7.071 -1.088 11.223 1.00 95.44 96 ILE A N 1
ATOM 740 C CA . ILE A 1 96 ? -7.364 -2.421 11.777 1.00 95.44 96 ILE A CA 1
ATOM 741 C C . ILE A 1 96 ? -6.350 -2.827 12.845 1.00 95.44 96 ILE A C 1
ATOM 743 O O . ILE A 1 96 ? -5.298 -2.154 12.963 1.00 95.44 96 ILE A O 1
#

InterPro domains:
  IPR001646 Pentapeptide repeat [PF00805] (4-33)